Protein AF-A0A0J7JXV4-F1 (afdb_monomer)

Radius of gyration: 15.8 Å; Cα contacts (8 Å, |Δi|>4): 28; chains: 1; bounding box: 38×34×40 Å

Organism: Lasius niger (NCBI:txid67767)

InterPro domains:
  IPR006578 MADF domain [PF10545] (13-60)

Structure (mmCIF, N/CA/C/O backbone):
data_AF-A0A0J7JXV4-F1
#
_entry.id   AF-A0A0J7JXV4-F1
#
loop_
_atom_site.group_PDB
_atom_site.id
_atom_site.type_symbol
_atom_site.label_atom_id
_atom_site.label_alt_id
_atom_site.label_comp_id
_atom_site.label_asym_id
_atom_site.label_entity_id
_atom_site.label_seq_id
_atom_site.pdbx_PDB_ins_code
_atom_site.Cartn_x
_atom_site.Cartn_y
_atom_site.Cartn_z
_atom_site.occupancy
_atom_site.B_iso_or_equiv
_atom_site.auth_seq_id
_atom_site.auth_comp_id
_atom_site.auth_asym_id
_atom_site.auth_atom_id
_atom_site.pdbx_PDB_model_num
ATOM 1 N N . MET A 1 1 ? -22.698 24.479 -1.608 1.00 37.59 1 MET A N 1
ATOM 2 C CA . MET A 1 1 ? -21.537 24.165 -0.744 1.00 37.59 1 MET A CA 1
ATOM 3 C C . MET A 1 1 ? -21.746 22.779 -0.148 1.00 37.59 1 MET A C 1
ATOM 5 O O . MET A 1 1 ? -22.546 22.642 0.765 1.00 37.59 1 MET A O 1
ATOM 9 N N . PHE A 1 2 ? -21.106 21.738 -0.685 1.00 44.53 2 PHE A N 1
ATOM 10 C CA . PHE A 1 2 ? -21.197 20.399 -0.096 1.00 44.53 2 PHE A CA 1
ATOM 11 C C . PHE A 1 2 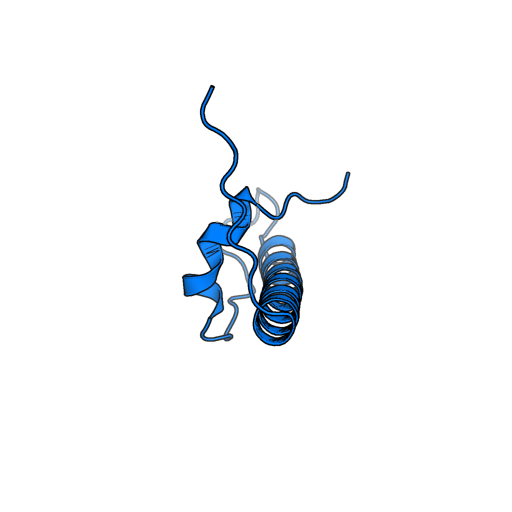? -20.229 20.314 1.084 1.00 44.53 2 PHE A C 1
ATOM 13 O O . PHE A 1 2 ? -19.010 20.305 0.909 1.00 44.53 2 PHE A O 1
ATOM 20 N N . GLY A 1 3 ? -20.785 20.323 2.295 1.00 44.56 3 GLY A N 1
ATOM 21 C CA . GLY A 1 3 ? -20.032 20.102 3.520 1.00 44.56 3 GLY A CA 1
ATOM 22 C C . GLY A 1 3 ? -19.289 18.771 3.440 1.00 44.56 3 GLY A C 1
ATOM 23 O O . GLY A 1 3 ? -19.875 17.733 3.139 1.00 44.56 3 GLY A O 1
ATOM 24 N N . LYS A 1 4 ? -17.980 18.807 3.698 1.00 52.97 4 LYS A N 1
ATOM 25 C CA . LYS A 1 4 ? -17.138 17.619 3.857 1.00 52.97 4 LYS A CA 1
ATOM 26 C C . LYS A 1 4 ? -17.693 16.787 5.019 1.00 52.97 4 LYS A C 1
ATOM 28 O O . LYS A 1 4 ? -17.351 17.036 6.174 1.00 52.97 4 LYS A O 1
ATOM 33 N N . MET A 1 5 ? -18.524 15.789 4.729 1.00 44.50 5 MET A N 1
ATOM 34 C CA . MET A 1 5 ? -18.813 14.716 5.677 1.00 44.50 5 MET A CA 1
ATOM 35 C C . MET A 1 5 ? -17.519 13.934 5.899 1.00 44.50 5 MET A C 1
ATOM 37 O O . MET A 1 5 ? -17.137 13.063 5.121 1.00 44.50 5 MET A O 1
ATOM 41 N N . ARG A 1 6 ? -16.789 14.294 6.955 1.00 60.50 6 ARG A N 1
ATOM 42 C CA . ARG A 1 6 ? -15.707 13.466 7.476 1.00 60.50 6 ARG A CA 1
ATOM 43 C C . ARG A 1 6 ? -16.353 12.297 8.203 1.00 60.50 6 ARG A C 1
ATOM 45 O O . ARG A 1 6 ? -16.803 12.454 9.334 1.00 60.50 6 ARG A O 1
ATOM 52 N N . VAL A 1 7 ? -16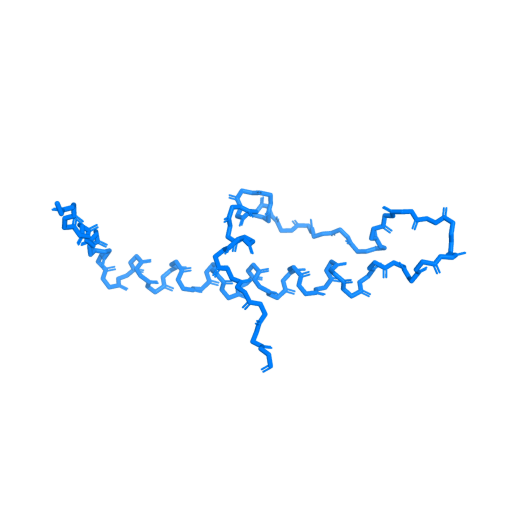.381 11.134 7.561 1.00 63.53 7 VAL A N 1
ATOM 53 C CA . VAL A 1 7 ? -16.624 9.870 8.259 1.00 63.53 7 VAL A CA 1
ATOM 54 C C . VAL A 1 7 ? -15.516 9.737 9.306 1.00 63.53 7 VAL A C 1
ATOM 56 O O . VAL A 1 7 ? -14.352 9.528 8.963 1.00 63.53 7 VAL A O 1
ATOM 59 N N . LYS A 1 8 ? -15.844 9.954 10.584 1.00 62.31 8 LYS A N 1
ATOM 60 C CA . LYS A 1 8 ? -14.917 9.680 11.684 1.00 62.31 8 LYS A CA 1
ATOM 61 C C . LYS A 1 8 ? -14.839 8.167 11.827 1.00 62.31 8 LYS A C 1
ATOM 63 O O . LYS A 1 8 ? -15.741 7.542 12.376 1.00 62.31 8 LYS A O 1
ATOM 68 N N . LEU A 1 9 ? -13.772 7.578 11.302 1.00 68.94 9 LEU A N 1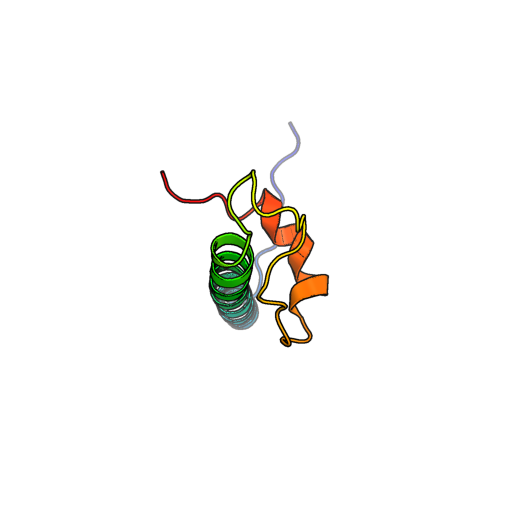
ATOM 69 C CA . LEU A 1 9 ? -13.397 6.216 11.657 1.00 68.94 9 LEU A CA 1
ATOM 70 C C . LEU A 1 9 ? -13.146 6.183 13.172 1.00 68.94 9 LEU A C 1
ATOM 72 O O . LEU A 1 9 ? -12.524 7.094 13.715 1.00 68.94 9 LEU A O 1
ATOM 76 N N . GLY A 1 10 ? -13.635 5.153 13.865 1.00 82.69 10 GLY A N 1
ATOM 77 C CA . GLY A 1 10 ? -13.269 4.949 15.268 1.00 82.69 10 GLY A CA 1
ATOM 78 C C . GLY A 1 10 ? -11.741 4.836 15.418 1.00 82.69 10 GLY A C 1
ATOM 79 O O . GLY A 1 10 ? -11.071 4.404 14.474 1.00 82.69 10 GLY A O 1
ATOM 80 N N . PRO A 1 11 ? -11.163 5.160 16.590 1.00 85.19 11 PRO A N 1
ATOM 81 C CA . PRO A 1 11 ? -9.709 5.277 16.779 1.00 85.19 11 PRO A CA 1
ATOM 82 C C . PRO A 1 11 ? -8.927 4.012 16.380 1.00 85.19 11 PRO A C 1
ATOM 84 O O . PRO A 1 11 ? -7.809 4.082 15.870 1.00 85.19 11 PRO A O 1
ATOM 87 N N . VAL A 1 12 ? -9.536 2.834 16.541 1.00 89.31 12 VAL A N 1
ATOM 88 C CA . VAL A 1 12 ? -8.961 1.552 16.105 1.00 89.31 12 VAL A CA 1
ATOM 89 C C . VAL A 1 12 ? -8.894 1.448 14.580 1.00 89.31 12 VAL A C 1
ATOM 91 O O . VAL A 1 12 ? -7.878 1.017 14.029 1.00 89.31 12 VAL A O 1
ATOM 94 N N . ALA A 1 13 ? -9.964 1.839 13.889 1.00 87.31 13 ALA A N 1
ATOM 95 C CA . ALA A 1 13 ? -10.041 1.779 12.437 1.00 87.31 13 ALA A CA 1
ATOM 96 C C . ALA A 1 13 ? -9.092 2.796 11.789 1.00 87.31 13 ALA A C 1
ATOM 98 O O . ALA A 1 13 ? -8.389 2.451 10.842 1.00 87.31 13 ALA A O 1
ATOM 99 N N . GLU A 1 14 ? -8.982 4.001 12.355 1.00 87.69 14 GLU A N 1
ATOM 100 C CA . GLU A 1 14 ? -8.022 5.011 11.902 1.00 87.69 14 GLU A CA 1
ATOM 101 C C . GLU A 1 14 ? -6.575 4.509 12.017 1.00 87.69 14 GLU A C 1
ATOM 103 O O . GLU A 1 14 ? -5.818 4.565 11.047 1.00 87.69 14 GLU A O 1
ATOM 108 N N . LYS A 1 15 ? -6.203 3.922 13.163 1.00 91.25 15 LYS A N 1
ATOM 109 C CA . LYS A 1 15 ? -4.860 3.359 13.374 1.00 91.25 15 LYS A CA 1
ATOM 110 C C . LYS A 1 15 ? -4.539 2.235 12.385 1.00 91.25 15 LYS A C 1
ATOM 112 O O . LYS A 1 15 ? -3.434 2.186 11.840 1.00 91.25 15 LYS A O 1
ATOM 117 N N . ARG A 1 16 ? -5.498 1.338 12.128 1.00 92.00 16 ARG A N 1
ATOM 118 C CA . ARG A 1 16 ? -5.341 0.248 11.149 1.00 92.00 16 ARG A CA 1
ATOM 119 C C . ARG A 1 16 ? -5.188 0.790 9.731 1.00 92.00 16 ARG A C 1
ATOM 121 O O . ARG A 1 16 ? -4.274 0.379 9.019 1.00 92.00 16 ARG A O 1
ATOM 128 N N . PHE A 1 17 ? -6.028 1.745 9.344 1.00 89.62 17 PHE A N 1
ATOM 129 C CA . PHE A 1 17 ? -5.956 2.369 8.027 1.00 89.62 17 PHE A CA 1
ATOM 130 C C . PHE A 1 17 ? -4.638 3.126 7.825 1.00 89.62 17 PHE A C 1
ATOM 132 O O . PHE A 1 17 ? -4.002 3.007 6.778 1.00 89.62 17 PHE A O 1
ATOM 139 N N . TYR A 1 18 ? -4.165 3.833 8.853 1.00 90.62 18 TYR A N 1
ATOM 140 C CA . TYR A 1 18 ? -2.857 4.479 8.835 1.00 90.62 18 TYR A CA 1
ATOM 141 C C . TYR A 1 18 ? -1.724 3.470 8.597 1.00 90.62 18 TYR A C 1
ATOM 143 O O . TYR A 1 18 ? -0.863 3.703 7.747 1.00 90.62 18 TYR A O 1
ATOM 151 N N . ALA A 1 19 ? -1.740 2.321 9.280 1.00 93.38 19 ALA A N 1
ATOM 152 C CA . ALA A 1 19 ? -0.745 1.267 9.079 1.00 93.38 19 ALA A CA 1
ATOM 153 C C . ALA A 1 19 ? -0.772 0.694 7.648 1.00 93.38 19 ALA A C 1
ATOM 155 O O . ALA A 1 19 ? 0.288 0.510 7.042 1.00 93.38 19 ALA A O 1
ATOM 156 N N . LEU A 1 20 ? -1.965 0.474 7.080 1.00 94.06 20 LEU A N 1
ATOM 157 C CA . LEU A 1 20 ? -2.129 0.035 5.688 1.00 94.06 20 LEU A CA 1
ATOM 158 C C . LEU A 1 20 ? -1.544 1.055 4.708 1.00 94.06 20 LEU A C 1
ATOM 160 O O . LEU A 1 20 ? -0.733 0.693 3.857 1.00 94.06 20 L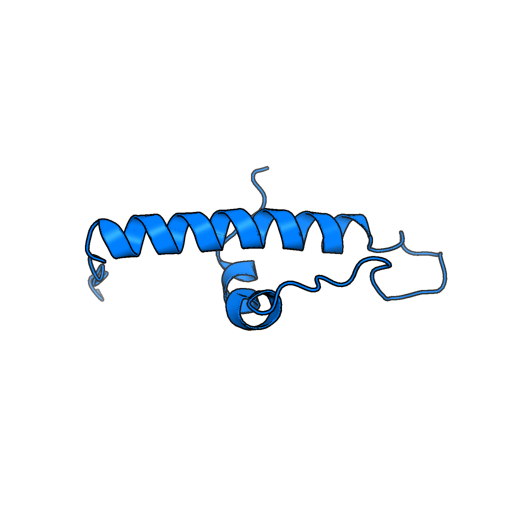EU A O 1
ATOM 164 N N . ARG A 1 21 ? -1.876 2.339 4.883 1.00 93.25 21 ARG A N 1
ATOM 165 C CA . ARG A 1 21 ? -1.354 3.442 4.065 1.00 93.25 21 ARG A CA 1
ATOM 166 C C . ARG A 1 21 ? 0.175 3.514 4.115 1.00 93.25 21 ARG A C 1
ATOM 168 O O . ARG A 1 21 ? 0.821 3.694 3.085 1.00 93.25 21 ARG A O 1
ATOM 175 N N . GLN A 1 22 ? 0.760 3.362 5.304 1.00 92.62 22 GLN A N 1
ATOM 176 C CA . GLN A 1 22 ? 2.214 3.355 5.488 1.00 92.62 22 GLN A CA 1
ATOM 177 C C . GLN A 1 22 ? 2.872 2.172 4.770 1.00 92.62 22 GLN A C 1
ATOM 179 O O . GLN A 1 22 ? 3.869 2.355 4.070 1.00 92.62 22 GLN A O 1
ATOM 184 N N . ARG A 1 23 ? 2.317 0.961 4.910 1.00 95.25 23 ARG A N 1
ATOM 185 C CA . ARG A 1 23 ? 2.845 -0.236 4.242 1.00 95.25 23 ARG A CA 1
ATOM 186 C C . ARG A 1 23 ? 2.728 -0.132 2.724 1.00 95.25 23 ARG A C 1
ATOM 188 O O . ARG A 1 23 ? 3.710 -0.394 2.037 1.00 95.25 23 ARG A O 1
ATOM 195 N N . PHE A 1 24 ? 1.589 0.334 2.219 1.00 94.62 24 PHE A N 1
ATOM 196 C CA . PHE A 1 24 ? 1.395 0.576 0.792 1.00 94.62 24 PHE A CA 1
ATOM 197 C C . PHE A 1 24 ? 2.420 1.568 0.235 1.00 94.62 24 PHE A C 1
ATOM 199 O O . PHE A 1 24 ? 3.070 1.279 -0.764 1.00 94.62 24 PHE A O 1
ATOM 206 N N . GLY A 1 25 ? 2.653 2.691 0.922 1.00 92.38 25 GLY A N 1
ATOM 207 C CA . GLY A 1 25 ? 3.669 3.661 0.506 1.00 92.38 25 GLY A CA 1
ATOM 208 C C . GLY A 1 25 ? 5.080 3.064 0.408 1.00 92.38 25 GLY A C 1
ATOM 209 O O . GLY A 1 25 ? 5.829 3.408 -0.506 1.00 92.38 25 GLY A O 1
ATOM 210 N N . LYS A 1 26 ? 5.439 2.138 1.310 1.00 92.75 26 LYS A N 1
ATOM 211 C CA . LYS A 1 26 ? 6.722 1.414 1.256 1.00 92.75 26 LYS A CA 1
ATOM 212 C C . LYS A 1 26 ? 6.797 0.475 0.052 1.00 92.75 26 LYS A C 1
ATOM 214 O O . LYS A 1 26 ? 7.792 0.504 -0.663 1.00 92.75 26 LYS A O 1
ATOM 219 N N . GLU A 1 27 ? 5.758 -0.323 -0.182 1.00 94.00 27 GLU A N 1
ATOM 220 C CA . GLU A 1 27 ? 5.707 -1.255 -1.316 1.00 94.00 27 GLU A CA 1
ATOM 221 C C . GLU A 1 27 ? 5.728 -0.511 -2.653 1.00 94.00 27 GLU A C 1
ATOM 223 O O . GLU A 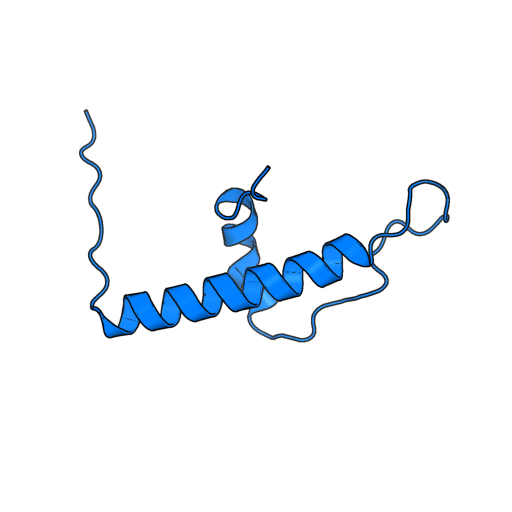1 27 ? 6.522 -0.843 -3.530 1.00 94.00 27 GLU A O 1
ATOM 228 N N . ARG A 1 28 ? 4.957 0.577 -2.774 1.00 91.44 28 ARG A N 1
ATOM 229 C CA . ARG A 1 28 ? 4.951 1.428 -3.970 1.00 91.44 28 ARG A CA 1
ATOM 230 C C . ARG A 1 28 ? 6.329 2.012 -4.257 1.00 91.44 28 ARG A C 1
ATOM 232 O O . ARG A 1 28 ? 6.747 2.043 -5.408 1.00 91.44 28 ARG A O 1
ATOM 239 N N . ARG A 1 29 ? 7.055 2.450 -3.223 1.00 90.88 29 ARG A N 1
ATOM 240 C CA . ARG A 1 29 ? 8.418 2.968 -3.392 1.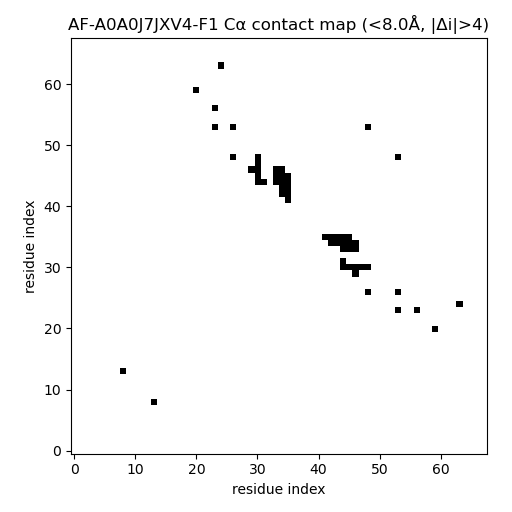00 90.88 29 ARG A CA 1
ATOM 241 C C . ARG A 1 29 ? 9.358 1.908 -3.967 1.00 90.88 29 ARG A C 1
ATOM 243 O O . ARG A 1 29 ? 10.136 2.246 -4.848 1.00 90.88 29 ARG A O 1
ATOM 250 N N . LYS A 1 30 ? 9.271 0.654 -3.513 1.00 92.12 30 LYS A N 1
ATOM 251 C CA . LYS A 1 30 ? 10.080 -0.446 -4.067 1.00 92.12 30 LYS A CA 1
ATOM 252 C C . LYS A 1 30 ? 9.752 -0.701 -5.535 1.00 92.12 30 LYS A C 1
ATOM 254 O O . LYS A 1 30 ? 10.665 -0.786 -6.346 1.00 92.12 30 LYS A O 1
ATOM 259 N N . VAL A 1 31 ? 8.461 -0.764 -5.876 1.00 90.19 31 VAL A N 1
ATOM 260 C CA . VAL A 1 31 ? 8.010 -0.937 -7.267 1.00 90.19 31 VAL A CA 1
ATOM 261 C C . VAL A 1 31 ? 8.543 0.201 -8.138 1.00 90.19 31 VAL A C 1
ATOM 263 O O . VAL A 1 31 ? 9.202 -0.062 -9.139 1.00 90.19 31 VAL A O 1
ATOM 266 N N . ALA A 1 32 ? 8.366 1.454 -7.714 1.00 87.81 32 ALA A N 1
ATOM 267 C CA . ALA A 1 32 ? 8.843 2.622 -8.451 1.00 87.81 32 ALA A CA 1
ATOM 268 C C . ALA A 1 32 ? 10.372 2.646 -8.619 1.00 87.81 32 ALA A C 1
ATOM 270 O O . ALA A 1 32 ? 10.858 2.959 -9.696 1.00 87.81 32 ALA A O 1
ATOM 271 N N . GLN A 1 33 ? 11.136 2.286 -7.583 1.00 88.50 33 GLN A N 1
ATOM 272 C CA . GLN A 1 33 ? 12.603 2.207 -7.655 1.00 88.50 33 GLN A CA 1
ATOM 273 C C . GLN A 1 33 ? 13.102 1.062 -8.537 1.00 88.50 33 GLN A C 1
ATOM 275 O O . GLN A 1 33 ? 14.218 1.119 -9.037 1.00 88.50 33 GLN A O 1
ATOM 280 N N . SER A 1 34 ? 12.294 0.019 -8.708 1.00 88.25 34 SER A N 1
ATOM 281 C CA . SER A 1 34 ? 12.621 -1.104 -9.581 1.00 88.25 34 SER A CA 1
ATOM 282 C C . SER A 1 34 ? 12.244 -0.876 -11.041 1.00 88.25 34 SER A C 1
ATOM 284 O O . SER A 1 34 ? 12.508 -1.752 -11.864 1.00 88.25 34 SER A O 1
ATOM 286 N N . MET A 1 35 ? 11.597 0.252 -11.358 1.00 84.62 35 MET A N 1
ATOM 287 C CA . MET A 1 35 ? 11.348 0.621 -12.743 1.00 84.62 35 MET A CA 1
ATOM 288 C C . MET A 1 35 ? 12.693 0.897 -13.415 1.00 84.62 35 MET A C 1
ATOM 290 O O . MET A 1 35 ? 13.457 1.733 -12.924 1.00 84.62 35 MET A O 1
ATOM 294 N N . PRO A 1 36 ? 13.010 0.201 -14.511 1.00 79.06 36 PRO A N 1
ATOM 295 C CA . PRO A 1 36 ? 14.215 0.490 -15.266 1.00 79.06 36 PRO A CA 1
ATOM 296 C C . PRO A 1 36 ? 14.157 1.908 -15.847 1.00 79.06 36 PRO A C 1
ATOM 298 O O . PRO A 1 36 ? 13.104 2.384 -16.273 1.00 79.06 36 PRO A O 1
ATOM 301 N N . SER A 1 37 ? 15.305 2.586 -15.876 1.00 73.44 37 SER A N 1
ATOM 302 C CA . SER A 1 37 ? 15.436 3.880 -16.548 1.00 73.44 37 SER A CA 1
ATOM 303 C C . SER A 1 37 ? 15.142 3.731 -18.041 1.00 73.44 37 SER A C 1
ATOM 305 O O . SER A 1 37 ? 15.563 2.752 -18.667 1.00 73.44 37 SER A O 1
ATOM 307 N N . SER A 1 38 ? 14.440 4.715 -18.612 1.00 65.06 38 SER A N 1
ATOM 308 C CA . SER A 1 38 ? 14.125 4.766 -20.042 1.00 65.06 38 SER A CA 1
ATOM 309 C C . SER A 1 38 ? 15.374 4.474 -20.881 1.00 65.06 38 SER A C 1
ATOM 311 O O . SER A 1 38 ? 16.359 5.204 -20.801 1.00 65.06 38 SER A O 1
ATOM 313 N N . GLY A 1 39 ? 15.336 3.380 -21.649 1.00 63.56 39 GLY A N 1
ATOM 314 C CA . GLY A 1 39 ? 16.453 2.904 -22.476 1.00 63.56 39 GLY A CA 1
ATOM 315 C C . GLY A 1 39 ? 16.833 1.434 -22.269 1.00 63.56 39 GLY A C 1
ATOM 316 O O . GLY A 1 39 ? 17.470 0.855 -23.141 1.00 63.56 39 GLY A O 1
ATOM 317 N N . ALA A 1 40 ? 16.401 0.792 -21.178 1.00 66.31 40 ALA A N 1
ATOM 318 C CA . ALA A 1 40 ? 16.762 -0.603 -20.882 1.00 66.31 40 ALA A CA 1
ATOM 319 C C . ALA A 1 40 ? 15.892 -1.672 -21.586 1.00 66.31 40 ALA A C 1
ATOM 321 O O . ALA A 1 40 ? 16.005 -2.854 -21.272 1.00 66.31 40 ALA A O 1
ATOM 322 N N . GLY A 1 41 ? 14.999 -1.282 -22.504 1.00 64.06 41 GLY A N 1
ATOM 323 C CA . GLY A 1 41 ? 14.197 -2.213 -23.316 1.00 64.06 41 GLY A CA 1
ATOM 324 C C . GLY A 1 41 ? 13.120 -3.012 -22.567 1.00 64.06 41 GLY A C 1
ATOM 325 O O . GLY A 1 41 ? 12.429 -3.820 -23.181 1.00 64.06 41 GLY A O 1
ATOM 326 N N . VAL A 1 42 ? 12.944 -2.787 -21.262 1.00 65.94 42 VAL A N 1
ATOM 327 C CA . VAL A 1 42 ? 11.933 -3.460 -20.438 1.00 65.94 42 VAL A CA 1
ATOM 328 C C . VAL A 1 42 ? 11.040 -2.396 -19.816 1.00 65.94 42 VAL A C 1
ATOM 330 O O . VAL A 1 42 ? 11.513 -1.586 -19.038 1.00 65.94 42 VAL A O 1
ATOM 333 N N . ASP A 1 43 ? 9.749 -2.389 -20.140 1.00 71.06 43 ASP A N 1
ATOM 334 C CA . ASP A 1 43 ? 8.789 -1.396 -19.619 1.00 71.06 43 ASP A CA 1
ATOM 335 C C . ASP A 1 43 ? 8.074 -1.892 -18.348 1.00 71.06 43 ASP A C 1
ATOM 337 O O . ASP A 1 43 ? 6.899 -1.628 -18.093 1.00 71.06 43 ASP A O 1
ATOM 341 N N . ARG A 1 44 ? 8.749 -2.753 -17.579 1.00 76.00 44 ARG A N 1
ATOM 342 C CA . ARG A 1 44 ? 8.171 -3.432 -16.416 1.00 76.00 44 ARG A CA 1
ATOM 343 C C . ARG A 1 44 ? 9.100 -3.316 -15.214 1.00 76.00 44 ARG A C 1
ATOM 345 O O . ARG A 1 44 ? 10.313 -3.425 -15.387 1.00 76.00 44 ARG A O 1
ATOM 352 N N . PRO A 1 45 ? 8.544 -3.141 -14.004 1.00 78.88 45 PRO A N 1
ATOM 353 C CA . PRO A 1 45 ? 9.341 -3.106 -12.792 1.00 78.88 45 PRO A CA 1
ATOM 354 C C . PRO A 1 45 ? 9.987 -4.470 -12.550 1.00 78.88 45 PRO A C 1
ATOM 356 O O . PRO A 1 45 ? 9.331 -5.508 -12.654 1.00 78.88 45 PRO A O 1
ATOM 359 N N . THR A 1 46 ? 11.259 -4.465 -12.160 1.00 84.88 46 THR A N 1
ATOM 360 C CA . THR A 1 46 ? 11.971 -5.685 -11.748 1.00 84.88 46 THR A CA 1
ATOM 361 C C . THR A 1 46 ? 11.416 -6.238 -10.429 1.00 84.88 46 THR A C 1
ATOM 363 O O . THR A 1 46 ? 11.548 -7.425 -10.139 1.00 84.88 46 THR A O 1
ATOM 366 N N . TYR A 1 47 ? 10.763 -5.392 -9.622 1.00 89.62 47 TYR A N 1
ATOM 367 C CA . TYR A 1 47 ? 10.104 -5.782 -8.382 1.00 89.62 47 TYR A CA 1
ATOM 368 C C . TYR A 1 47 ? 8.580 -5.769 -8.524 1.00 89.62 47 TYR A C 1
ATOM 370 O O . TYR A 1 47 ? 7.968 -4.742 -8.816 1.00 89.62 47 TYR A O 1
ATOM 378 N N . ILE A 1 48 ? 7.961 -6.903 -8.200 1.00 89.31 48 ILE A N 1
ATOM 379 C CA . ILE A 1 48 ? 6.509 -7.048 -8.090 1.00 89.31 48 ILE A CA 1
ATOM 380 C C . ILE A 1 48 ? 6.179 -7.323 -6.621 1.00 89.31 48 ILE A C 1
ATOM 382 O O . ILE A 1 48 ? 6.696 -8.272 -6.030 1.00 89.31 48 ILE A O 1
ATOM 386 N N . SER A 1 49 ? 5.323 -6.493 -6.015 1.00 90.19 49 SER A N 1
ATOM 387 C CA . SER A 1 49 ? 4.897 -6.707 -4.628 1.00 90.19 49 SER A CA 1
ATOM 388 C C . SER A 1 49 ? 4.111 -8.015 -4.506 1.00 90.19 49 SER A C 1
ATOM 390 O O . SER A 1 49 ? 3.132 -8.234 -5.218 1.00 90.19 49 SER A O 1
ATOM 392 N N . THR A 1 50 ? 4.514 -8.868 -3.564 1.00 94.75 50 THR A N 1
ATOM 393 C CA . THR A 1 50 ? 3.798 -10.102 -3.195 1.00 94.75 50 THR A CA 1
ATOM 394 C C . THR A 1 50 ? 2.751 -9.866 -2.108 1.00 94.75 50 THR A C 1
ATOM 396 O O . THR A 1 50 ? 2.092 -10.799 -1.649 1.00 94.75 50 THR A O 1
ATOM 399 N N . TRP A 1 51 ? 2.589 -8.622 -1.648 1.00 95.44 51 TRP A N 1
ATOM 400 C CA . TRP A 1 51 ? 1.624 -8.309 -0.609 1.00 95.44 51 TRP A CA 1
ATOM 401 C C . TRP A 1 51 ? 0.204 -8.337 -1.175 1.00 95.44 51 TRP A C 1
ATOM 403 O O . TRP A 1 51 ? -0.135 -7.552 -2.056 1.00 95.44 51 TRP A O 1
ATOM 413 N N . VAL A 1 52 ? -0.642 -9.209 -0.620 1.00 95.06 52 VAL A N 1
ATOM 414 C CA . VAL A 1 52 ? -2.000 -9.476 -1.127 1.00 95.06 52 VAL A CA 1
ATOM 415 C C . VAL A 1 52 ? -2.860 -8.218 -1.297 1.00 95.06 52 VAL A C 1
ATOM 417 O O . VAL A 1 52 ? -3.579 -8.104 -2.279 1.00 95.06 52 VAL A O 1
ATOM 420 N N . LEU A 1 53 ? -2.717 -7.233 -0.404 1.00 94.12 53 LEU A N 1
ATOM 421 C CA . LEU A 1 53 ? -3.500 -5.992 -0.439 1.00 94.12 53 LEU A CA 1
ATOM 422 C C . LEU A 1 53 ? -2.919 -4.918 -1.367 1.00 94.12 53 LEU A C 1
ATOM 424 O O . LEU A 1 53 ? -3.478 -3.831 -1.460 1.00 94.12 53 LEU A O 1
ATOM 428 N N . TYR A 1 54 ? -1.778 -5.162 -2.018 1.00 93.50 54 TYR A N 1
ATOM 429 C CA . TYR A 1 54 ? -1.120 -4.136 -2.825 1.00 93.50 54 TYR A CA 1
ATOM 430 C C . TYR A 1 54 ? -2.018 -3.655 -3.970 1.00 93.50 54 TYR A C 1
ATOM 432 O O . TYR A 1 54 ? -2.193 -2.449 -4.133 1.00 93.50 54 TYR A O 1
ATOM 440 N N . LYS A 1 55 ? -2.641 -4.591 -4.703 1.00 91.88 55 LYS A 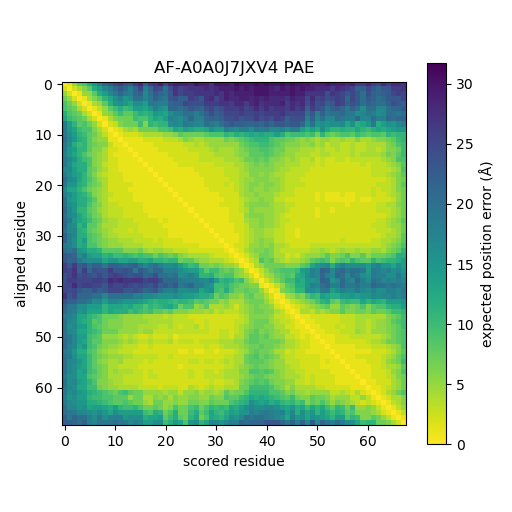N 1
ATOM 441 C CA . LYS A 1 55 ? -3.569 -4.277 -5.801 1.00 91.88 55 LYS A CA 1
ATOM 442 C C . LYS A 1 55 ? -4.822 -3.561 -5.297 1.00 91.88 55 LYS A C 1
ATOM 444 O O . LYS A 1 55 ? -5.206 -2.543 -5.866 1.00 91.88 55 LYS A O 1
ATOM 449 N N . ASP A 1 56 ? -5.389 -4.024 -4.187 1.00 94.06 56 ASP A N 1
ATOM 450 C CA . ASP A 1 56 ? -6.614 -3.459 -3.604 1.00 94.06 56 ASP A CA 1
ATOM 451 C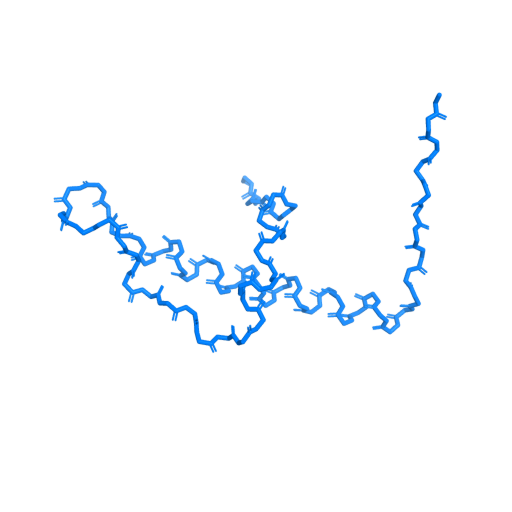 C . ASP A 1 56 ? -6.419 -2.033 -3.079 1.00 94.06 56 ASP A C 1
ATOM 453 O O . ASP A 1 56 ? -7.370 -1.265 -2.964 1.00 94.06 56 ASP A O 1
ATOM 457 N N . LEU A 1 57 ? -5.179 -1.667 -2.753 1.00 93.62 57 LEU A N 1
ATOM 458 C CA . LEU A 1 57 ? -4.817 -0.357 -2.220 1.00 93.62 57 LEU A CA 1
ATOM 459 C C . LEU A 1 57 ? -4.256 0.598 -3.280 1.00 93.62 57 LEU A C 1
ATOM 461 O O . LEU A 1 57 ? -3.869 1.712 -2.930 1.00 93.62 57 LEU A O 1
ATOM 465 N N . THR A 1 58 ? -4.253 0.221 -4.562 1.00 91.44 58 THR A N 1
ATOM 466 C CA . THR A 1 58 ? -3.789 1.090 -5.665 1.00 91.44 58 THR A CA 1
ATOM 467 C C . THR A 1 58 ? -4.580 2.395 -5.776 1.00 91.44 58 THR A C 1
ATOM 469 O O . THR A 1 58 ? -4.023 3.412 -6.168 1.00 91.44 58 THR A O 1
ATOM 472 N N . PHE A 1 59 ? -5.832 2.456 -5.311 1.00 89.56 59 PHE A N 1
ATOM 473 C CA . PHE A 1 59 ? -6.581 3.723 -5.232 1.00 89.56 59 PHE A CA 1
ATOM 474 C C . PHE A 1 59 ? -5.915 4.775 -4.319 1.00 89.56 59 PHE A C 1
ATOM 476 O O . PHE A 1 59 ? -6.198 5.969 -4.414 1.00 89.56 59 PHE A O 1
ATOM 483 N N . LEU A 1 60 ? -5.027 4.360 -3.406 1.00 89.88 60 LEU A N 1
ATOM 484 C CA . LEU A 1 60 ? -4.263 5.280 -2.563 1.00 89.88 60 LEU A CA 1
ATOM 485 C C . LEU A 1 60 ? -3.165 6.010 -3.337 1.00 89.88 60 LEU A C 1
ATOM 487 O O . LEU A 1 60 ? -2.572 6.945 -2.793 1.00 89.88 60 LEU A O 1
ATOM 491 N N . GLU A 1 61 ? -2.869 5.609 -4.570 1.00 88.50 61 GLU A N 1
ATOM 492 C CA . GLU A 1 61 ? -1.823 6.219 -5.379 1.00 88.50 61 GLU A CA 1
ATOM 493 C C . GLU A 1 61 ? -2.050 7.706 -5.639 1.00 88.50 61 GLU A C 1
ATOM 495 O O . GLU A 1 61 ? -1.100 8.488 -5.528 1.00 88.50 61 GLU A O 1
ATOM 500 N N . ASP A 1 62 ? -3.301 8.091 -5.878 1.00 81.56 62 ASP A N 1
ATOM 501 C CA . ASP A 1 62 ? -3.706 9.479 -6.122 1.00 81.56 62 ASP A CA 1
ATOM 502 C C . ASP A 1 62 ? -3.751 10.311 -4.831 1.00 81.56 62 ASP A C 1
ATOM 504 O O . ASP A 1 62 ? -3.650 11.542 -4.839 1.00 81.56 62 ASP A O 1
ATOM 508 N N . ILE A 1 63 ? -3.875 9.631 -3.688 1.00 83.00 63 ILE A N 1
ATOM 509 C CA . ILE A 1 63 ? -4.026 10.243 -2.364 1.00 83.00 63 ILE A CA 1
ATOM 510 C C . ILE A 1 63 ? -2.661 10.432 -1.689 1.00 83.00 63 ILE A C 1
ATOM 512 O O . ILE A 1 63 ? -2.424 11.421 -0.985 1.00 83.00 63 ILE A O 1
ATOM 516 N N . ILE A 1 64 ? -1.746 9.479 -1.867 1.00 79.12 64 ILE A N 1
ATOM 517 C CA . ILE A 1 64 ? -0.399 9.507 -1.297 1.00 79.12 64 ILE A CA 1
ATOM 518 C C . ILE A 1 64 ? 0.538 10.155 -2.311 1.00 79.12 64 ILE A C 1
ATOM 520 O O . ILE A 1 64 ? 1.245 9.484 -3.063 1.00 79.12 64 ILE A O 1
ATOM 524 N N . LYS A 1 65 ? 0.571 11.488 -2.293 1.00 72.62 65 LYS A N 1
ATOM 525 C CA . LYS A 1 65 ? 1.565 12.245 -3.054 1.00 72.62 65 LYS A CA 1
ATOM 526 C C . LYS A 1 65 ? 2.955 12.073 -2.425 1.00 72.62 65 LYS A C 1
ATOM 528 O O . LYS A 1 65 ? 3.065 12.135 -1.191 1.00 72.62 65 LYS A O 1
ATOM 533 N N . PRO A 1 66 ? 4.015 11.877 -3.229 1.00 63.06 66 PRO A N 1
ATOM 534 C CA . PRO A 1 66 ? 5.384 12.028 -2.754 1.00 63.06 66 PRO A CA 1
ATOM 535 C C . PRO A 1 66 ? 5.528 13.398 -2.082 1.00 63.06 66 PRO A C 1
ATOM 537 O O . PRO A 1 66 ? 5.024 14.396 -2.600 1.00 63.06 66 PRO A O 1
ATOM 540 N N . ARG A 1 67 ? 6.170 13.457 -0.911 1.00 60.75 67 ARG A N 1
ATOM 541 C CA . ARG A 1 67 ? 6.570 14.753 -0.349 1.00 60.75 67 ARG A CA 1
ATOM 542 C C . ARG A 1 67 ? 7.709 15.284 -1.226 1.00 60.75 67 ARG A C 1
ATOM 544 O O . ARG A 1 67 ? 8.626 14.514 -1.506 1.00 60.75 67 ARG A O 1
ATOM 551 N N . LYS A 1 68 ? 7.556 16.521 -1.708 1.00 55.12 68 LYS A N 1
ATOM 552 C CA . LYS A 1 68 ? 8.580 17.265 -2.454 1.00 55.12 68 LYS A CA 1
ATOM 553 C C . LYS A 1 68 ? 9.807 17.493 -1.580 1.00 55.12 68 LYS A C 1
ATOM 555 O O . LYS A 1 68 ? 9.604 17.643 -0.353 1.00 55.12 68 LYS A O 1
#

Secondary structure (DSSP, 8-state):
----------HHHHHHHHHHHHHHHHHHHHHHHTSPPTTSS--S-S-----TTTTTTGGGGTTSPPP-

Foldseek 3Di:
DDPPPDPDDDPVRVVVVVVVLVVLVVLVVQQVVQQDDPPPPDRGGPDDDPDPCNVVCVVCVVVDDDDD

Sequence (68 aa):
MFGKMRVKLGPVAEKRFYALRQRFGKERRKVAQSMPSSGAGVDRPTYISTWVLYKDLTFLEDIIKPRK

Mean predicted aligned error: 8.75 Å

pLDDT: mean 80.82, std 15.03, range [37.59, 95.44]

Solvent-accessible surface area (backbone atoms only — not comparable to full-atom values): 4451 Å² total; per-residue (Å²): 135,86,75,83,80,72,81,78,62,54,75,68,54,45,54,51,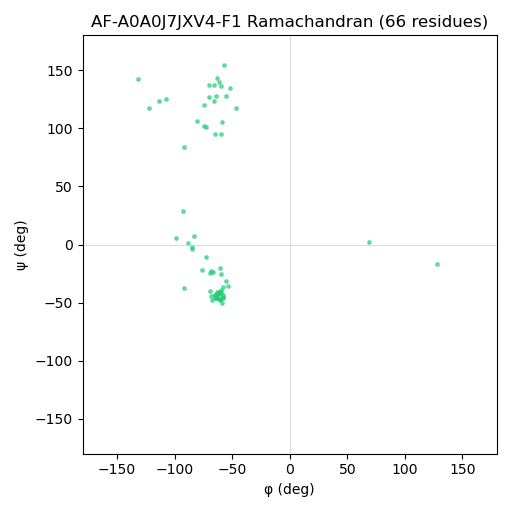52,50,52,50,54,54,52,47,55,52,51,50,49,50,32,60,70,31,41,57,64,94,84,73,87,52,100,55,49,78,42,77,83,84,54,84,61,54,74,79,48,52,78,46,59,86,71,60,68,82,84,129